Protein AF-A0A2T5JT45-F1 (afdb_monomer)

Organism: NCBI:txid43057

Solvent-accessible surface area (backbone atoms only — not comparable to full-atom values): 7853 Å² total; per-residue (Å²): 83,78,45,52,46,70,41,69,72,88,80,70,85,62,70,85,34,55,38,72,41,66,54,70,68,44,21,57,47,34,50,41,96,61,55,35,36,29,30,57,81,56,54,50,79,46,64,85,84,42,82,84,55,69,57,40,84,89,74,74,35,63,72,68,53,45,71,41,71,71,50,44,54,49,44,50,53,36,50,51,50,55,48,54,54,49,50,55,51,48,51,58,51,50,52,54,51,48,55,54,55,71,69,47,70,98,71,75,67,78,75,71,85,78,82,81,81,82,78,77,80,78,74,82,84,84,131

Mean predicted aligned error: 10.67 Å

Radius of gyration: 29.26 Å; Cα contacts (8 Å, |Δi|>4): 110; chains: 1; bounding box: 43×28×102 Å

Structure (mmCIF, N/CA/C/O backbone):
data_AF-A0A2T5JT45-F1
#
_entry.id   AF-A0A2T5JT45-F1
#
loop_
_atom_site.group_PDB
_atom_site.id
_atom_site.type_symbol
_atom_site.label_atom_id
_atom_site.label_alt_id
_atom_site.label_comp_id
_atom_site.label_asym_id
_atom_site.label_entity_id
_atom_site.label_seq_id
_atom_site.pdbx_PDB_ins_code
_atom_site.Cartn_x
_atom_site.Cartn_y
_atom_site.Cartn_z
_atom_site.occupancy
_atom_site.B_iso_or_equiv
_atom_site.auth_seq_id
_atom_site.auth_comp_id
_atom_site.auth_asym_id
_atom_site.auth_atom_id
_atom_site.pdbx_PDB_model_num
ATOM 1 N N . MET A 1 1 ? 8.980 7.640 5.272 1.00 89.88 1 MET A N 1
ATOM 2 C CA . MET A 1 1 ? 8.333 6.967 4.121 1.00 89.88 1 MET A CA 1
ATOM 3 C C . MET A 1 1 ? 7.651 5.688 4.592 1.00 89.88 1 MET A C 1
ATOM 5 O O . MET A 1 1 ? 8.185 5.032 5.475 1.00 89.88 1 MET A O 1
ATOM 9 N N . THR A 1 2 ? 6.498 5.322 4.028 1.00 92.50 2 THR A N 1
ATOM 10 C CA . THR A 1 2 ? 5.817 4.051 4.335 1.00 92.50 2 THR A CA 1
ATOM 11 C C . THR A 1 2 ? 5.982 3.072 3.179 1.00 92.50 2 THR A C 1
ATOM 13 O O . THR A 1 2 ? 5.729 3.428 2.031 1.00 92.50 2 THR A O 1
ATOM 16 N N . LEU A 1 3 ? 6.401 1.847 3.488 1.00 92.88 3 LEU A N 1
ATOM 17 C CA . LEU A 1 3 ? 6.662 0.781 2.524 1.00 92.88 3 LEU A CA 1
ATOM 18 C C . LEU A 1 3 ? 5.703 -0.380 2.757 1.00 92.88 3 LEU A C 1
ATOM 20 O O . LEU A 1 3 ? 5.496 -0.783 3.899 1.00 92.88 3 LEU A O 1
ATOM 24 N N . ALA A 1 4 ? 5.153 -0.936 1.680 1.00 93.94 4 ALA A N 1
ATOM 25 C CA . ALA A 1 4 ? 4.406 -2.188 1.717 1.00 93.94 4 ALA A CA 1
ATOM 26 C C . ALA A 1 4 ? 5.347 -3.364 1.432 1.00 93.94 4 ALA A C 1
ATOM 28 O O . ALA A 1 4 ? 6.129 -3.320 0.481 1.00 93.94 4 ALA A O 1
ATOM 29 N N . TYR A 1 5 ? 5.252 -4.426 2.230 1.00 91.81 5 TYR A N 1
ATOM 30 C CA . TYR A 1 5 ? 6.050 -5.632 2.024 1.00 91.81 5 TYR A CA 1
ATOM 31 C C . TYR A 1 5 ? 5.640 -6.365 0.736 1.00 91.81 5 TYR A C 1
ATOM 33 O O . TYR A 1 5 ? 4.463 -6.680 0.545 1.00 91.81 5 TYR A O 1
ATOM 41 N N . GLY A 1 6 ? 6.611 -6.652 -0.132 1.00 93.88 6 GLY A N 1
ATOM 42 C CA . GLY A 1 6 ? 6.435 -7.455 -1.343 1.00 93.88 6 GLY A CA 1
ATOM 43 C C . GLY A 1 6 ? 6.751 -8.931 -1.102 1.00 93.88 6 GLY A C 1
ATOM 44 O O . GLY A 1 6 ? 7.736 -9.263 -0.448 1.00 93.88 6 GLY A O 1
ATOM 45 N N . THR A 1 7 ? 5.937 -9.830 -1.649 1.00 93.69 7 THR A N 1
ATOM 46 C CA . THR A 1 7 ? 6.187 -11.275 -1.617 1.00 93.69 7 THR A CA 1
ATOM 47 C C . THR A 1 7 ? 5.862 -11.929 -2.947 1.00 93.69 7 THR A C 1
ATOM 49 O O . THR A 1 7 ? 4.899 -11.567 -3.621 1.00 93.69 7 THR A O 1
ATOM 52 N N . THR A 1 8 ? 6.664 -12.919 -3.310 1.00 94.75 8 THR A N 1
ATOM 53 C CA . THR A 1 8 ? 6.496 -13.726 -4.525 1.00 94.75 8 THR A CA 1
ATOM 54 C C . THR A 1 8 ? 5.868 -15.078 -4.205 1.00 94.75 8 THR A C 1
ATOM 56 O O . THR A 1 8 ? 5.607 -15.872 -5.101 1.00 94.75 8 THR A O 1
ATOM 59 N N . VAL A 1 9 ? 5.625 -15.351 -2.918 1.00 91.19 9 VAL A N 1
ATOM 60 C CA . VAL A 1 9 ? 4.980 -16.578 -2.463 1.00 91.19 9 VAL A CA 1
ATOM 61 C C . VAL A 1 9 ? 3.484 -16.497 -2.78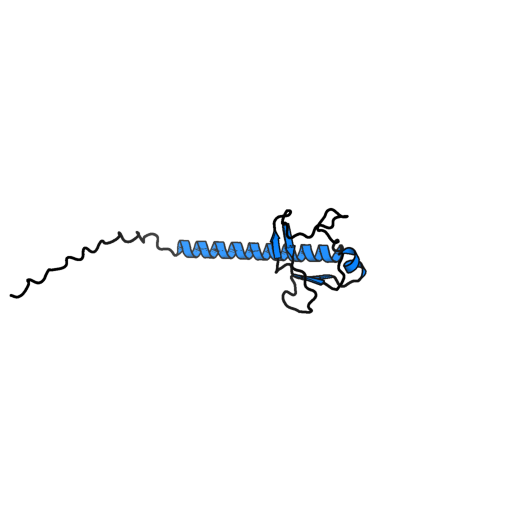3 1.00 91.19 9 VAL A C 1
ATOM 63 O O . VAL A 1 9 ? 2.822 -15.525 -2.376 1.00 91.19 9 VAL A O 1
ATOM 66 N N . PRO A 1 10 ? 2.924 -17.499 -3.486 1.00 82.06 10 PRO A N 1
ATOM 67 C CA . PRO A 1 10 ? 1.495 -17.554 -3.745 1.00 82.06 10 PRO A CA 1
ATOM 68 C C . PRO A 1 10 ? 0.728 -17.687 -2.426 1.00 82.06 10 PRO A C 1
ATOM 70 O O . PRO A 1 10 ? 1.156 -18.351 -1.485 1.00 82.06 10 PRO A O 1
ATOM 73 N N . GLY A 1 11 ? -0.424 -17.030 -2.327 1.00 84.38 11 GLY A N 1
ATOM 74 C CA . GLY A 1 11 ? -1.244 -17.105 -1.124 1.00 84.38 11 GLY A CA 1
ATOM 75 C C . GLY A 1 11 ? -2.470 -16.205 -1.166 1.00 84.38 11 GLY A C 1
ATOM 76 O O . GLY A 1 11 ? -2.595 -15.323 -2.014 1.00 84.38 11 GLY A O 1
ATOM 77 N N . GLY A 1 12 ? -3.395 -16.444 -0.234 1.00 81.69 12 GLY A N 1
ATOM 78 C CA . GLY A 1 12 ? -4.643 -15.682 -0.099 1.00 81.69 12 GLY A CA 1
ATOM 79 C C . GLY A 1 12 ? -4.755 -14.837 1.171 1.00 81.69 12 GLY A C 1
ATOM 80 O O . GLY A 1 12 ? -5.747 -14.137 1.353 1.00 81.69 12 GLY A O 1
ATOM 81 N N . ARG A 1 13 ? -3.762 -14.884 2.065 1.00 85.06 13 ARG A N 1
ATOM 82 C CA . ARG A 1 13 ? -3.768 -14.052 3.277 1.00 85.06 13 ARG A CA 1
ATOM 83 C C . ARG A 1 13 ? -3.607 -12.580 2.890 1.00 85.06 13 ARG A C 1
ATOM 85 O O . ARG A 1 13 ? -2.698 -12.261 2.119 1.00 85.06 13 ARG A O 1
ATOM 92 N N . ASN A 1 14 ? -4.407 -11.703 3.500 1.00 88.06 14 ASN A N 1
ATOM 93 C CA . ASN A 1 14 ? -4.490 -10.258 3.222 1.00 88.06 14 ASN A CA 1
ATOM 94 C C . ASN A 1 14 ? -5.130 -9.898 1.861 1.00 88.06 14 ASN A C 1
ATOM 96 O O . ASN A 1 14 ? -4.928 -8.792 1.352 1.00 88.06 14 ASN A O 1
ATOM 100 N N . ARG A 1 15 ? -5.927 -10.811 1.278 1.00 88.94 15 ARG A N 1
ATOM 101 C CA . ARG A 1 15 ? -6.796 -10.497 0.131 1.00 88.94 15 ARG A CA 1
ATOM 102 C C . ARG A 1 15 ? -7.626 -9.245 0.431 1.00 88.94 15 ARG A C 1
ATOM 104 O O . ARG A 1 15 ? -8.124 -9.075 1.537 1.00 88.94 15 ARG A O 1
ATOM 111 N N . GLY A 1 16 ? -7.749 -8.370 -0.563 1.00 91.75 16 GLY A N 1
ATOM 112 C CA . GLY A 1 16 ? -8.422 -7.074 -0.424 1.00 91.75 16 GLY A CA 1
ATOM 113 C C . GLY A 1 16 ? -7.520 -5.930 0.053 1.00 91.75 16 GLY A C 1
ATOM 114 O O . GLY A 1 16 ? -7.854 -4.780 -0.200 1.00 91.75 16 GLY A O 1
ATOM 115 N N . TYR A 1 17 ? -6.349 -6.224 0.632 1.00 95.12 17 TYR A N 1
ATOM 116 C CA . TYR A 1 17 ? -5.346 -5.222 1.033 1.00 95.12 17 TYR A CA 1
ATOM 117 C C . TYR A 1 17 ? -4.014 -5.396 0.298 1.00 95.12 17 TYR A C 1
ATOM 119 O O . TYR A 1 17 ? -2.944 -5.021 0.788 1.00 95.12 17 TYR A O 1
ATOM 127 N N . GLU A 1 18 ? -4.075 -6.012 -0.877 1.00 94.81 18 GLU A N 1
ATOM 128 C CA . GLU A 1 18 ? -2.916 -6.368 -1.676 1.00 94.81 18 GLU A CA 1
ATOM 129 C C . GLU A 1 18 ? -3.015 -5.834 -3.102 1.00 94.81 18 GLU A C 1
ATOM 131 O O . GLU A 1 18 ? -4.098 -5.751 -3.695 1.00 94.81 18 GLU A O 1
ATOM 136 N N . VAL A 1 19 ? -1.846 -5.529 -3.655 1.00 95.12 19 VAL A N 1
ATOM 137 C CA . VAL A 1 19 ? -1.646 -5.138 -5.048 1.00 95.12 19 VAL A CA 1
ATOM 138 C C . VAL A 1 19 ? -0.751 -6.189 -5.686 1.00 95.12 19 VAL A C 1
ATOM 140 O O . VAL A 1 19 ? 0.344 -6.458 -5.193 1.00 95.12 19 VAL A O 1
ATOM 143 N N . ARG A 1 20 ? -1.235 -6.827 -6.750 1.00 95.19 20 ARG A N 1
ATOM 144 C CA . ARG A 1 20 ? -0.477 -7.835 -7.496 1.00 95.19 20 ARG A CA 1
ATOM 145 C C . ARG A 1 20 ? 0.057 -7.209 -8.771 1.00 95.19 20 ARG A C 1
ATOM 147 O O . ARG A 1 20 ? -0.714 -6.603 -9.504 1.00 95.19 20 ARG A O 1
ATOM 154 N N . VAL A 1 21 ? 1.346 -7.404 -9.015 1.00 96.31 21 VAL A N 1
ATOM 155 C CA . VAL A 1 21 ? 2.014 -7.079 -10.273 1.00 96.31 21 VAL A CA 1
ATOM 156 C C . VAL A 1 21 ? 2.417 -8.405 -10.901 1.00 96.31 21 VAL A C 1
ATOM 158 O O . VAL A 1 21 ? 3.243 -9.127 -10.341 1.00 96.31 21 VAL A O 1
ATOM 161 N N . SER A 1 22 ? 1.778 -8.766 -12.007 1.00 95.12 22 SER A N 1
ATOM 162 C CA . SER A 1 22 ? 2.023 -10.030 -12.715 1.00 95.12 22 SER A CA 1
ATOM 163 C C . SER A 1 22 ? 2.071 -9.877 -14.228 1.00 95.12 22 SER A C 1
ATOM 165 O O . SER A 1 22 ? 2.644 -10.735 -14.887 1.00 95.12 22 SER A O 1
ATOM 167 N N . ASP A 1 23 ? 1.479 -8.810 -14.766 1.00 95.56 23 ASP A N 1
ATOM 168 C CA . ASP A 1 23 ? 1.597 -8.475 -16.179 1.00 95.56 23 ASP A CA 1
ATOM 169 C C . ASP A 1 23 ? 3.075 -8.211 -16.542 1.00 95.56 23 ASP A C 1
ATOM 171 O O . ASP A 1 23 ? 3.745 -7.481 -15.803 1.00 95.56 23 ASP A O 1
ATOM 175 N N . PRO A 1 24 ? 3.611 -8.790 -17.634 1.00 95.94 24 PRO A N 1
ATOM 176 C CA . PRO A 1 24 ? 5.019 -8.639 -17.999 1.00 95.94 24 PRO A CA 1
ATOM 177 C C . PRO A 1 24 ? 5.474 -7.188 -18.193 1.00 95.94 24 PRO A C 1
ATOM 179 O O . PRO A 1 24 ? 6.580 -6.840 -17.772 1.00 95.94 24 PRO A O 1
ATOM 182 N N . LEU A 1 25 ? 4.635 -6.323 -18.776 1.00 95.25 25 LEU A N 1
ATOM 183 C CA . LEU A 1 25 ? 4.979 -4.912 -18.977 1.00 95.25 25 LEU A CA 1
ATOM 184 C C . LEU A 1 25 ? 4.975 -4.163 -17.642 1.00 95.25 25 LEU A C 1
ATOM 186 O O . LEU A 1 25 ? 5.902 -3.402 -17.355 1.00 95.25 25 LEU A O 1
ATOM 190 N N . ALA A 1 26 ? 3.979 -4.422 -16.791 1.00 95.81 26 ALA A N 1
ATOM 191 C CA . ALA A 1 26 ? 3.921 -3.847 -15.448 1.00 95.81 26 ALA A CA 1
ATOM 192 C C . ALA A 1 26 ? 5.084 -4.322 -14.558 1.00 95.81 26 ALA A C 1
ATOM 194 O O . ALA A 1 26 ? 5.617 -3.538 -13.772 1.00 95.81 26 ALA A O 1
ATOM 195 N N . LEU A 1 27 ? 5.509 -5.583 -14.693 1.00 96.12 27 LEU A N 1
ATOM 196 C CA . LEU A 1 27 ? 6.675 -6.129 -13.997 1.00 96.12 27 LEU A CA 1
ATOM 197 C C . LEU A 1 27 ? 7.960 -5.413 -14.406 1.00 96.12 27 LEU A C 1
ATOM 199 O O . LEU A 1 27 ? 8.693 -4.942 -13.533 1.00 96.12 27 LEU A O 1
ATOM 203 N N . ALA A 1 28 ? 8.194 -5.279 -15.713 1.00 95.56 28 ALA A N 1
ATOM 204 C CA . ALA A 1 28 ? 9.354 -4.571 -16.241 1.00 95.56 28 ALA A CA 1
ATOM 205 C C . ALA A 1 28 ? 9.368 -3.102 -15.787 1.00 95.56 28 ALA A C 1
ATOM 207 O O . ALA A 1 28 ? 10.380 -2.625 -15.274 1.00 95.56 28 ALA A O 1
ATOM 208 N N . ALA A 1 29 ? 8.230 -2.406 -15.878 1.00 95.25 29 ALA A N 1
ATOM 209 C CA . ALA A 1 29 ? 8.097 -1.024 -15.414 1.00 95.25 29 ALA A CA 1
ATOM 210 C C . ALA A 1 29 ? 8.363 -0.879 -13.904 1.00 95.25 29 ALA A C 1
ATOM 212 O O . ALA A 1 29 ? 9.002 0.084 -13.465 1.00 95.25 29 ALA A O 1
ATOM 213 N N . ALA A 1 30 ? 7.916 -1.853 -13.106 1.00 95.44 30 ALA A N 1
ATOM 214 C CA . ALA A 1 30 ? 8.128 -1.893 -11.663 1.00 95.44 30 ALA A CA 1
ATOM 215 C C . ALA A 1 30 ? 9.549 -2.320 -11.256 1.00 95.44 30 ALA A C 1
ATOM 217 O O . ALA A 1 30 ? 9.867 -2.265 -10.066 1.00 95.44 30 ALA A O 1
ATOM 218 N N . GLY A 1 31 ? 10.404 -2.711 -12.207 1.00 94.62 31 GLY A N 1
ATOM 219 C CA . GLY A 1 31 ? 11.753 -3.208 -11.930 1.00 94.62 31 GLY A CA 1
ATOM 220 C C . GLY A 1 31 ? 11.756 -4.575 -11.244 1.00 94.62 31 GLY A C 1
ATOM 221 O O . GLY A 1 31 ? 12.654 -4.874 -10.459 1.00 94.62 31 GLY A O 1
ATOM 222 N N . LEU A 1 32 ? 10.721 -5.385 -11.480 1.00 95.19 32 LEU A N 1
ATOM 223 C CA . LEU A 1 32 ? 10.525 -6.684 -10.848 1.00 95.19 32 LEU A CA 1
ATOM 224 C C . LEU A 1 32 ? 10.883 -7.810 -11.815 1.00 95.19 32 LEU A C 1
ATOM 226 O O . LEU A 1 32 ? 10.407 -7.855 -12.943 1.00 95.19 32 LEU A O 1
ATOM 230 N N . HIS A 1 33 ? 11.655 -8.782 -11.336 1.00 94.50 33 HIS A N 1
ATOM 231 C CA . HIS A 1 33 ? 12.043 -9.966 -12.111 1.00 94.50 33 HIS A CA 1
ATOM 232 C C . HIS A 1 33 ? 11.020 -11.105 -12.062 1.00 94.50 33 HIS A C 1
ATOM 234 O O . HIS A 1 33 ? 11.173 -12.102 -12.758 1.00 94.50 33 HIS A O 1
ATOM 240 N N . ARG A 1 34 ? 10.004 -11.005 -11.198 1.00 95.75 34 ARG A N 1
ATOM 241 C CA . ARG A 1 34 ? 8.977 -12.039 -11.016 1.00 95.75 34 ARG A CA 1
ATOM 242 C C . ARG A 1 34 ? 7.668 -11.457 -10.483 1.00 95.75 34 ARG A C 1
ATOM 244 O O . ARG A 1 34 ? 7.713 -10.451 -9.762 1.00 95.75 34 ARG A O 1
ATOM 251 N N . PRO A 1 35 ? 6.525 -12.116 -10.756 1.00 96.00 35 PRO A N 1
ATOM 252 C CA . PRO A 1 35 ? 5.234 -11.760 -10.181 1.00 96.00 35 PRO A CA 1
ATOM 253 C C . PRO A 1 35 ? 5.322 -11.520 -8.675 1.00 96.00 35 PRO A C 1
ATOM 255 O O . PRO A 1 35 ? 5.742 -12.394 -7.913 1.00 96.00 35 PRO A O 1
ATOM 258 N N . THR A 1 36 ? 4.948 -10.316 -8.248 1.00 95.75 36 THR A N 1
ATOM 259 C CA . THR A 1 36 ? 5.095 -9.873 -6.859 1.00 95.75 36 THR A CA 1
ATOM 260 C C . THR A 1 36 ? 3.789 -9.290 -6.352 1.00 95.75 36 THR A C 1
ATOM 262 O O . THR A 1 36 ? 3.096 -8.528 -7.027 1.00 95.75 36 THR A O 1
ATOM 265 N N . ARG A 1 37 ? 3.458 -9.648 -5.117 1.00 95.06 37 ARG A N 1
ATOM 266 C CA . ARG A 1 37 ? 2.296 -9.165 -4.386 1.00 95.06 37 ARG A CA 1
ATOM 267 C C . ARG A 1 37 ? 2.752 -8.258 -3.256 1.00 95.06 37 ARG A C 1
ATOM 269 O O . ARG A 1 37 ? 3.416 -8.714 -2.329 1.00 95.06 37 ARG A O 1
ATOM 276 N N . PHE A 1 38 ? 2.363 -6.994 -3.314 1.00 95.38 38 PHE A N 1
ATOM 277 C CA . PHE A 1 38 ? 2.599 -6.025 -2.253 1.00 95.38 38 PHE A CA 1
ATOM 278 C C . PHE A 1 38 ? 1.427 -6.031 -1.278 1.00 95.38 38 PHE A C 1
ATOM 280 O O . PHE A 1 38 ? 0.280 -5.815 -1.669 1.00 95.38 38 PHE A O 1
ATOM 287 N N . VAL A 1 39 ? 1.709 -6.290 -0.004 1.00 94.81 39 VAL A N 1
ATOM 288 C CA . VAL A 1 39 ? 0.709 -6.390 1.062 1.00 94.81 39 VAL A CA 1
ATOM 289 C C . VAL A 1 39 ? 0.699 -5.087 1.853 1.00 94.81 39 VAL A C 1
ATOM 291 O O . VAL A 1 39 ? 1.467 -4.919 2.797 1.00 94.81 39 VAL A O 1
ATOM 294 N N . ALA A 1 40 ? -0.184 -4.154 1.495 1.00 93.88 40 ALA A N 1
ATOM 295 C CA . ALA A 1 40 ? -0.231 -2.824 2.111 1.00 93.88 40 ALA A CA 1
ATOM 296 C C . ALA A 1 40 ? -0.669 -2.853 3.586 1.00 93.88 40 ALA A C 1
ATOM 298 O O . ALA A 1 40 ? -0.294 -1.980 4.368 1.00 93.88 40 ALA A O 1
ATOM 299 N N . GLN A 1 41 ? -1.411 -3.886 3.999 1.00 93.56 41 GLN A N 1
ATOM 300 C CA . GLN A 1 41 ? -1.721 -4.114 5.413 1.00 93.56 41 GLN A CA 1
ATOM 301 C C . GLN A 1 41 ? -0.457 -4.419 6.238 1.00 93.56 41 GLN A C 1
ATOM 303 O O . GLN A 1 41 ? -0.388 -4.066 7.414 1.00 93.56 41 GLN A O 1
ATOM 308 N N . ARG A 1 42 ? 0.570 -5.016 5.615 1.00 92.88 42 ARG A N 1
ATOM 309 C CA . ARG A 1 42 ? 1.887 -5.294 6.206 1.00 92.88 42 ARG A CA 1
ATOM 310 C C . ARG A 1 42 ? 2.876 -4.215 5.779 1.00 92.88 42 ARG A C 1
ATOM 312 O O . ARG A 1 42 ? 3.759 -4.447 4.951 1.00 92.88 42 ARG A O 1
ATOM 319 N N . ARG A 1 43 ? 2.676 -3.018 6.326 1.00 93.31 43 ARG A N 1
ATOM 320 C CA . ARG A 1 43 ? 3.502 -1.845 6.036 1.00 93.31 43 ARG A CA 1
ATOM 321 C C . ARG A 1 43 ? 4.436 -1.494 7.182 1.00 93.31 43 ARG A C 1
ATOM 323 O O . ARG A 1 43 ? 4.089 -1.689 8.344 1.00 93.31 43 ARG A O 1
ATOM 330 N N . ILE A 1 44 ? 5.574 -0.910 6.834 1.00 93.62 44 ILE A N 1
ATOM 331 C CA . ILE A 1 44 ? 6.536 -0.346 7.781 1.00 93.62 44 ILE A CA 1
ATOM 332 C C . ILE A 1 44 ? 6.793 1.118 7.442 1.00 93.62 44 ILE A C 1
ATOM 334 O O . ILE A 1 44 ? 6.766 1.505 6.273 1.00 93.62 44 ILE A O 1
ATOM 338 N N . THR A 1 45 ? 7.043 1.934 8.461 1.00 94.31 45 THR A N 1
ATOM 339 C CA . THR A 1 45 ? 7.498 3.313 8.280 1.00 94.31 45 THR A CA 1
ATOM 340 C C . THR A 1 45 ? 8.990 3.360 8.548 1.00 94.31 45 THR A C 1
ATOM 342 O O . THR A 1 45 ? 9.445 2.927 9.601 1.00 94.31 45 THR A O 1
ATOM 345 N N . VAL A 1 46 ? 9.744 3.877 7.586 1.00 93.31 46 VAL A N 1
ATOM 346 C CA . VAL A 1 46 ? 11.201 4.013 7.656 1.00 93.31 46 VAL A CA 1
ATOM 347 C C . VAL A 1 46 ? 11.606 5.444 7.319 1.00 93.31 46 VAL A C 1
ATOM 349 O O . VAL A 1 46 ? 10.899 6.140 6.578 1.00 93.31 46 VAL A O 1
ATOM 352 N N . SER A 1 47 ? 12.738 5.895 7.860 1.00 94.00 47 SER A N 1
ATOM 353 C CA . SER A 1 47 ? 13.362 7.146 7.416 1.00 94.00 47 SER A CA 1
ATOM 354 C C . SER A 1 47 ? 13.715 7.050 5.923 1.00 94.00 47 SER A C 1
ATOM 356 O O . SER A 1 47 ? 14.154 5.980 5.502 1.00 94.00 47 SER A O 1
ATOM 358 N N . PRO A 1 48 ? 13.528 8.108 5.110 1.00 88.75 48 PRO A N 1
ATOM 359 C CA . PRO A 1 48 ? 14.022 8.143 3.731 1.00 88.75 48 PRO A CA 1
ATOM 360 C C . PRO A 1 48 ? 15.536 7.912 3.630 1.00 88.75 48 PRO A C 1
ATOM 362 O O . PRO A 1 48 ? 15.981 7.259 2.694 1.00 88.75 48 PRO A O 1
ATO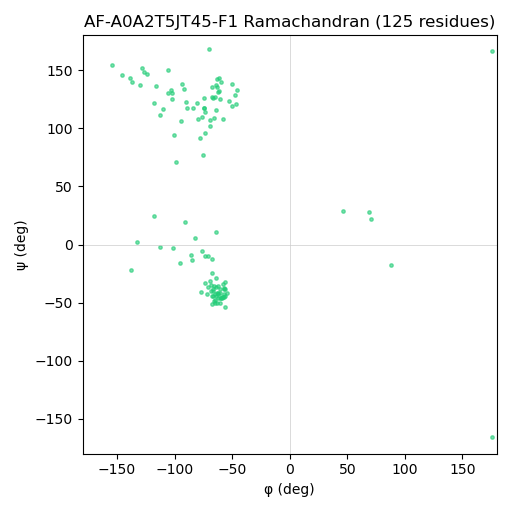M 365 N N . ASP A 1 49 ? 16.291 8.358 4.636 1.00 89.69 49 ASP A N 1
ATOM 366 C CA . ASP A 1 49 ? 17.756 8.248 4.702 1.00 89.69 49 ASP A CA 1
ATOM 367 C C . ASP A 1 49 ? 18.220 6.961 5.405 1.00 89.69 49 ASP A C 1
ATOM 369 O O . ASP A 1 49 ? 19.336 6.870 5.914 1.00 89.69 49 ASP A O 1
ATOM 373 N N . ASN A 1 50 ? 17.345 5.954 5.507 1.00 91.94 50 ASN A N 1
ATOM 374 C CA . ASN A 1 50 ? 17.693 4.698 6.160 1.00 91.94 50 ASN A CA 1
ATOM 375 C C . ASN A 1 50 ? 18.804 3.967 5.368 1.00 91.94 50 ASN A C 1
ATOM 377 O O . ASN A 1 50 ? 18.613 3.698 4.179 1.00 91.94 50 ASN A O 1
ATOM 381 N N . PRO A 1 51 ? 19.923 3.569 6.008 1.00 90.25 51 PRO A N 1
ATOM 382 C CA . PRO A 1 51 ? 21.056 2.941 5.319 1.00 90.25 51 PRO A CA 1
ATOM 383 C C . PRO A 1 51 ? 20.741 1.541 4.768 1.00 90.25 51 PRO A C 1
ATOM 385 O O . PRO A 1 51 ? 21.501 1.012 3.964 1.00 90.25 51 PRO A O 1
ATOM 388 N N . GLY A 1 52 ? 19.619 0.934 5.167 1.00 90.50 52 GLY A N 1
ATOM 389 C CA . GLY A 1 52 ? 19.130 -0.326 4.609 1.00 90.50 52 GLY A CA 1
ATOM 390 C C . GLY A 1 52 ? 18.599 -0.208 3.177 1.00 90.50 52 GLY A C 1
ATOM 391 O O . GLY A 1 52 ? 18.331 -1.226 2.538 1.00 90.50 52 GLY A O 1
ATOM 392 N N . PHE A 1 53 ? 18.442 1.007 2.646 1.00 91.31 53 PHE A N 1
ATOM 393 C CA . PHE A 1 53 ? 18.140 1.204 1.235 1.00 91.31 53 PHE A CA 1
ATOM 394 C C . PHE A 1 53 ? 19.376 0.934 0.372 1.00 91.31 53 PHE A C 1
ATOM 396 O O . PHE A 1 53 ? 20.348 1.683 0.394 1.00 91.31 53 PHE A O 1
ATOM 403 N N . ALA A 1 54 ? 19.312 -0.112 -0.452 1.00 88.75 54 ALA A N 1
ATOM 404 C CA . ALA A 1 54 ? 20.340 -0.386 -1.448 1.00 88.75 54 ALA A CA 1
ATOM 405 C C . ALA A 1 54 ? 20.299 0.681 -2.554 1.00 88.75 54 ALA A C 1
ATOM 407 O O . ALA A 1 54 ? 19.440 0.651 -3.436 1.00 88.75 54 ALA A O 1
ATOM 408 N N . VAL A 1 55 ? 21.222 1.640 -2.501 1.00 86.56 55 VAL A N 1
ATOM 409 C CA . VAL A 1 55 ? 21.333 2.706 -3.501 1.00 86.56 55 VAL A CA 1
ATOM 410 C C . VAL A 1 55 ? 22.147 2.203 -4.690 1.00 86.56 55 VAL A C 1
ATOM 412 O O . VAL A 1 55 ? 23.329 1.884 -4.565 1.00 86.56 55 VAL A O 1
ATOM 415 N N . CYS A 1 56 ? 21.532 2.154 -5.873 1.00 81.88 56 CYS A N 1
ATOM 416 C CA . CYS A 1 56 ? 22.266 1.854 -7.099 1.00 81.88 56 CYS A CA 1
ATOM 417 C C . CYS A 1 56 ? 23.246 2.999 -7.403 1.00 81.88 56 CYS A C 1
ATOM 419 O O . CYS A 1 56 ? 22.828 4.153 -7.508 1.00 81.88 56 CYS A O 1
ATOM 421 N N . ARG A 1 57 ? 24.540 2.690 -7.593 1.00 82.25 57 ARG A N 1
ATOM 422 C CA . ARG A 1 57 ? 25.591 3.694 -7.860 1.00 82.25 57 ARG A CA 1
ATOM 423 C C . ARG A 1 57 ? 25.275 4.566 -9.082 1.00 82.25 57 ARG A C 1
ATOM 425 O O . ARG A 1 57 ? 25.505 5.770 -9.039 1.00 82.25 57 ARG A O 1
ATOM 432 N N . ASN A 1 58 ? 24.708 3.970 -10.131 1.00 84.31 58 ASN A N 1
ATOM 433 C CA . ASN A 1 58 ? 24.402 4.663 -11.386 1.00 84.31 58 ASN A CA 1
ATOM 434 C C . ASN A 1 58 ? 23.145 5.537 -11.273 1.00 84.31 58 ASN A C 1
ATOM 436 O O . ASN A 1 58 ? 23.130 6.658 -11.767 1.00 84.31 58 ASN A O 1
ATOM 440 N N . LEU A 1 59 ? 22.101 5.046 -10.596 1.00 80.69 59 LEU A N 1
ATOM 441 C CA . LEU A 1 59 ? 20.833 5.772 -10.440 1.00 80.69 59 LEU A CA 1
ATOM 442 C C . LEU A 1 59 ? 20.846 6.761 -9.266 1.00 80.69 59 LEU A C 1
ATOM 444 O O . LEU A 1 59 ? 19.919 7.558 -9.136 1.00 80.69 59 LEU A O 1
ATOM 448 N N . LYS A 1 60 ? 21.847 6.669 -8.376 1.00 87.69 60 LYS A N 1
ATOM 449 C CA . LYS A 1 60 ? 21.939 7.397 -7.095 1.00 87.69 60 LYS A CA 1
ATOM 450 C C . LYS A 1 60 ? 20.635 7.358 -6.286 1.00 87.69 60 LYS A C 1
ATOM 452 O O . LYS A 1 60 ? 20.320 8.273 -5.532 1.00 87.69 60 LYS A O 1
ATOM 457 N N . SER A 1 61 ? 19.858 6.291 -6.459 1.00 88.25 61 SER A N 1
ATOM 458 C CA . SER A 1 61 ? 18.536 6.127 -5.871 1.00 88.25 61 SER A CA 1
ATOM 459 C C . SER A 1 61 ? 18.296 4.659 -5.516 1.00 88.25 61 SER A C 1
ATOM 461 O O . SER A 1 61 ? 18.748 3.778 -6.253 1.00 88.25 61 SER A O 1
ATOM 463 N N . PRO A 1 62 ? 17.561 4.372 -4.427 1.00 90.00 62 PRO A N 1
ATOM 464 C CA . PRO A 1 62 ? 17.117 3.017 -4.107 1.00 90.00 62 PRO A CA 1
ATOM 465 C C . PRO A 1 62 ? 15.852 2.596 -4.871 1.00 90.00 62 PRO A C 1
ATOM 467 O O . PRO A 1 62 ? 15.272 1.543 -4.612 1.00 90.00 62 PRO A O 1
ATOM 470 N N . ARG A 1 63 ? 15.371 3.432 -5.796 1.00 91.50 63 ARG A N 1
ATOM 471 C CA . ARG A 1 63 ? 14.188 3.154 -6.613 1.00 91.50 63 ARG A CA 1
ATOM 472 C C . ARG A 1 63 ? 14.572 2.241 -7.776 1.00 91.50 63 ARG A C 1
ATOM 474 O O . ARG A 1 63 ? 15.388 2.623 -8.605 1.00 91.50 63 ARG A O 1
ATOM 481 N N . ILE A 1 64 ? 13.932 1.077 -7.859 1.00 91.75 64 ILE A N 1
ATOM 482 C CA . ILE A 1 64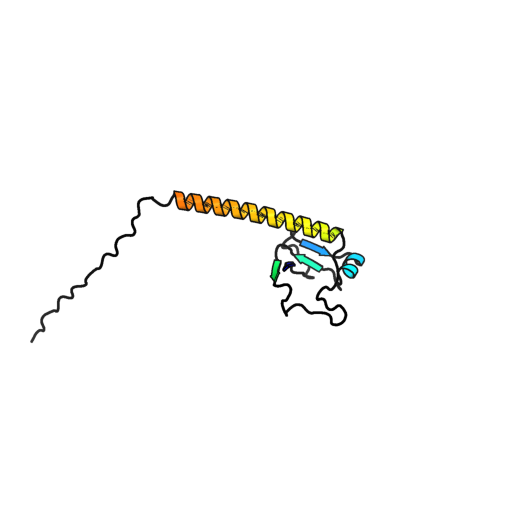 ? 14.165 0.088 -8.928 1.00 91.75 64 ILE A CA 1
ATOM 483 C C . ILE A 1 64 ? 13.179 0.204 -10.098 1.00 91.75 64 ILE A C 1
ATOM 485 O O . ILE A 1 64 ? 13.436 -0.325 -11.171 1.00 91.75 64 ILE A O 1
ATOM 489 N N . GLY A 1 65 ? 12.063 0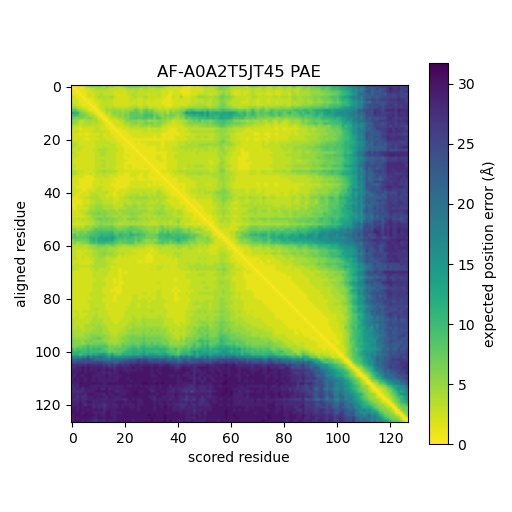.911 -9.912 1.00 93.19 65 GLY A N 1
ATOM 490 C CA . GLY A 1 65 ? 11.031 1.068 -10.933 1.00 93.19 65 GLY A CA 1
ATOM 491 C C . GLY A 1 65 ? 9.814 1.840 -10.430 1.00 93.19 65 GLY A C 1
ATOM 492 O O . GLY A 1 65 ? 9.859 2.505 -9.385 1.00 93.19 65 GLY A O 1
ATOM 493 N N . ARG A 1 66 ? 8.719 1.778 -11.192 1.00 95.00 66 ARG A N 1
ATOM 494 C CA . ARG A 1 66 ? 7.423 2.387 -10.864 1.00 95.00 66 ARG A CA 1
ATOM 495 C C . ARG A 1 66 ? 6.283 1.426 -11.183 1.00 95.00 66 ARG A C 1
ATOM 497 O O . ARG A 1 66 ? 6.292 0.773 -12.216 1.00 95.00 66 ARG A O 1
ATOM 504 N N . LEU A 1 67 ? 5.285 1.380 -10.304 1.00 95.44 67 LEU A N 1
ATOM 505 C CA . LEU A 1 67 ? 4.032 0.689 -10.602 1.00 95.44 67 LEU A CA 1
ATOM 506 C C . LEU A 1 67 ? 3.360 1.342 -11.814 1.00 95.44 67 LEU A C 1
ATOM 508 O O . LEU A 1 67 ? 3.412 2.571 -11.945 1.00 95.44 67 LEU A O 1
ATOM 512 N N . ALA A 1 68 ? 2.717 0.540 -12.666 1.00 95.69 68 ALA A N 1
ATOM 513 C CA . ALA A 1 68 ? 1.874 1.096 -13.712 1.00 95.69 68 ALA A CA 1
ATOM 514 C C . ALA A 1 68 ? 0.611 1.716 -13.088 1.00 95.69 68 ALA A C 1
ATOM 516 O O . ALA A 1 68 ? 0.337 1.584 -11.888 1.00 95.69 68 ALA A O 1
ATOM 517 N N . LYS A 1 69 ? -0.131 2.472 -13.902 1.00 95.38 69 LYS A N 1
ATOM 518 C CA . LYS A 1 69 ? -1.250 3.291 -13.423 1.00 95.38 69 LYS A CA 1
ATOM 519 C C . LYS A 1 69 ? -2.309 2.452 -12.700 1.00 95.38 69 LYS A C 1
ATOM 521 O O . LYS A 1 69 ? -2.697 2.802 -11.594 1.00 95.38 69 LYS A O 1
ATOM 526 N N . SER A 1 70 ? -2.690 1.307 -13.263 1.00 95.25 70 SER A N 1
ATOM 527 C CA . SER A 1 70 ? -3.662 0.380 -12.671 1.00 95.25 70 SER A CA 1
ATOM 528 C C . SER A 1 70 ? -3.261 -0.105 -11.276 1.00 95.25 70 SER A C 1
ATOM 530 O O . SER A 1 70 ? -4.080 -0.114 -10.354 1.00 95.25 70 SER A O 1
ATOM 532 N N . GLU A 1 71 ? -2.001 -0.498 -11.082 1.00 95.56 71 GLU A N 1
ATOM 533 C CA . GLU A 1 71 ? -1.526 -0.986 -9.783 1.00 95.56 71 GLU A CA 1
ATOM 534 C C . GLU A 1 71 ? -1.362 0.159 -8.783 1.00 95.56 71 GLU A C 1
ATOM 536 O O . GLU A 1 71 ? -1.607 -0.034 -7.589 1.00 95.56 71 GLU A O 1
ATOM 541 N N . MET A 1 72 ? -0.988 1.350 -9.258 1.00 95.12 72 MET A N 1
ATOM 542 C CA . MET A 1 72 ? -0.936 2.556 -8.436 1.00 95.12 72 MET A CA 1
ATOM 543 C C . MET A 1 72 ? -2.330 2.958 -7.941 1.00 95.12 72 MET A C 1
ATOM 545 O O . MET A 1 72 ? -2.500 3.178 -6.742 1.00 95.12 72 MET A O 1
ATOM 549 N N . ASP A 1 73 ? -3.331 2.987 -8.818 1.00 96.25 73 ASP A N 1
ATOM 550 C CA . ASP A 1 73 ? -4.718 3.311 -8.461 1.00 96.25 73 ASP A CA 1
ATOM 551 C C . ASP A 1 73 ? -5.252 2.303 -7.433 1.00 96.25 73 ASP A C 1
ATOM 553 O O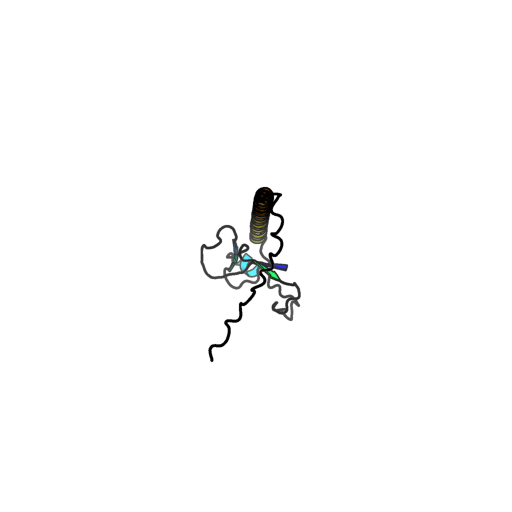 . ASP A 1 73 ? -5.832 2.669 -6.405 1.00 96.25 73 ASP A O 1
ATOM 557 N N . ARG A 1 74 ? -4.950 1.012 -7.628 1.00 95.50 74 ARG A N 1
ATOM 558 C CA . ARG A 1 74 ? -5.283 -0.035 -6.655 1.00 95.50 74 ARG A CA 1
ATOM 559 C C . ARG A 1 74 ? -4.579 0.171 -5.313 1.00 95.50 74 ARG A C 1
ATOM 561 O O . ARG A 1 74 ? -5.200 -0.022 -4.267 1.00 95.50 74 ARG A O 1
ATOM 568 N N . LEU A 1 75 ? -3.304 0.560 -5.313 1.00 94.38 75 LEU A N 1
ATOM 569 C CA . LEU A 1 75 ? -2.566 0.868 -4.086 1.00 94.38 75 LEU A CA 1
ATOM 570 C C . LEU A 1 75 ? -3.193 2.048 -3.339 1.00 94.38 75 LEU A C 1
ATOM 572 O O . LEU A 1 75 ? -3.328 1.990 -2.115 1.00 94.38 75 LEU A O 1
ATOM 576 N N . GLN A 1 76 ? -3.588 3.098 -4.059 1.00 94.88 76 GLN A N 1
ATOM 577 C CA . GLN A 1 76 ? -4.249 4.266 -3.481 1.00 94.88 76 GLN A CA 1
ATOM 578 C C . GLN A 1 76 ? -5.603 3.898 -2.869 1.00 94.88 76 GLN A C 1
ATOM 580 O O . GLN A 1 76 ? -5.864 4.276 -1.727 1.00 94.88 76 GLN A O 1
ATOM 585 N N . ALA A 1 77 ? -6.413 3.086 -3.554 1.00 96.62 77 ALA A N 1
ATOM 586 C CA . ALA A 1 77 ? -7.684 2.593 -3.023 1.00 96.62 77 ALA A CA 1
ATOM 587 C C . ALA A 1 77 ? -7.494 1.768 -1.737 1.00 96.62 77 ALA A C 1
ATOM 589 O O . ALA A 1 77 ? -8.173 1.992 -0.732 1.00 96.62 77 ALA A O 1
ATOM 590 N N . VAL A 1 78 ? -6.519 0.851 -1.727 1.00 96.00 78 VAL A N 1
ATOM 591 C CA . VAL A 1 78 ? -6.185 0.063 -0.530 1.00 96.00 78 VAL A CA 1
ATOM 592 C C . VAL A 1 78 ? -5.696 0.964 0.606 1.00 96.00 78 VAL A C 1
ATOM 594 O O . VAL A 1 78 ? -6.077 0.767 1.761 1.00 96.00 78 VAL A O 1
ATOM 597 N N . ARG A 1 79 ? -4.870 1.967 0.297 1.00 94.50 79 ARG A N 1
ATOM 598 C CA . ARG A 1 79 ? -4.390 2.942 1.280 1.00 94.50 79 ARG A CA 1
ATOM 599 C C . ARG A 1 79 ? -5.548 3.741 1.881 1.00 94.50 79 ARG A C 1
ATOM 601 O O . ARG A 1 79 ? -5.595 3.868 3.100 1.00 94.50 79 ARG A O 1
ATOM 608 N N . ALA A 1 80 ? -6.472 4.239 1.062 1.00 96.19 80 ALA A N 1
ATOM 609 C CA . ALA A 1 80 ? -7.647 4.975 1.527 1.00 96.19 80 ALA A CA 1
ATOM 610 C C . ALA A 1 80 ? -8.501 4.121 2.474 1.00 96.19 80 ALA A C 1
ATOM 612 O O . ALA A 1 80 ? -8.840 4.563 3.570 1.00 96.19 80 ALA A O 1
ATOM 613 N N . ARG A 1 81 ? -8.749 2.859 2.107 1.00 96.44 81 ARG A N 1
ATOM 614 C CA . ARG A 1 81 ? -9.465 1.904 2.960 1.00 96.44 81 ARG A CA 1
ATOM 615 C C . ARG A 1 81 ? -8.772 1.681 4.307 1.00 96.44 81 ARG A C 1
ATOM 617 O O . ARG A 1 81 ? -9.430 1.713 5.341 1.00 96.44 81 ARG A O 1
ATOM 624 N N . LEU A 1 82 ? -7.451 1.479 4.309 1.00 94.94 82 LEU A N 1
ATOM 625 C CA . LEU A 1 82 ? -6.680 1.296 5.545 1.00 94.94 82 LEU A CA 1
ATOM 626 C C . LEU A 1 82 ? -6.732 2.527 6.458 1.00 94.94 82 LEU A C 1
ATOM 628 O O . LEU A 1 82 ? -6.733 2.363 7.676 1.00 94.94 82 LEU A O 1
ATOM 632 N N . HIS A 1 83 ? -6.749 3.735 5.889 1.00 95.06 83 HIS A N 1
ATOM 633 C CA . HIS A 1 83 ? -6.915 4.965 6.664 1.00 95.06 83 HIS A CA 1
ATOM 634 C C . HIS A 1 83 ? -8.312 5.045 7.277 1.00 95.06 83 HIS A C 1
ATOM 636 O O . HIS A 1 83 ? -8.414 5.144 8.494 1.00 95.06 83 HIS A O 1
ATOM 642 N N . ALA A 1 84 ? -9.362 4.861 6.474 1.00 97.62 84 ALA A N 1
ATOM 643 C CA . ALA A 1 84 ? -10.738 4.885 6.966 1.00 97.62 84 ALA A CA 1
ATOM 644 C C . ALA A 1 84 ? -10.969 3.872 8.104 1.00 97.62 84 ALA A C 1
ATOM 646 O O . ALA A 1 84 ? -11.550 4.198 9.136 1.00 97.62 84 ALA A O 1
ATOM 647 N N . GLU A 1 85 ? -10.464 2.643 7.966 1.00 96.94 85 GLU A N 1
ATOM 648 C CA . GLU A 1 85 ? -10.564 1.623 9.018 1.00 96.94 85 GLU A CA 1
ATOM 649 C C . GLU A 1 85 ? -9.773 1.993 10.283 1.00 96.94 85 GLU A C 1
ATOM 651 O O . GLU A 1 85 ? -10.207 1.683 11.398 1.00 96.94 85 GLU A O 1
ATOM 656 N N . ALA A 1 86 ? -8.617 2.646 10.131 1.00 95.44 86 ALA A N 1
ATOM 657 C CA . ALA A 1 86 ? -7.813 3.110 11.255 1.00 95.44 86 ALA A CA 1
ATOM 658 C C . ALA A 1 86 ? -8.504 4.244 12.023 1.00 95.44 86 ALA A C 1
ATOM 660 O O . ALA A 1 86 ? -8.479 4.213 13.258 1.00 95.44 86 ALA A O 1
ATOM 661 N N . ASP A 1 87 ? -9.141 5.171 11.309 1.00 97.88 87 ASP A N 1
ATOM 662 C CA . ASP A 1 87 ? -9.891 6.295 11.876 1.00 97.88 87 ASP A CA 1
ATOM 663 C C . ASP A 1 87 ? -11.106 5.779 12.655 1.00 97.88 87 ASP A C 1
ATOM 665 O O . ASP A 1 87 ? -11.210 6.008 13.860 1.00 97.88 87 ASP A O 1
ATOM 669 N N . ILE A 1 88 ? -11.914 4.906 12.041 1.00 97.88 88 ILE A N 1
ATOM 670 C CA . ILE A 1 88 ? -13.035 4.230 12.716 1.00 97.88 88 ILE A CA 1
ATOM 671 C C . ILE A 1 88 ? -12.562 3.494 13.982 1.00 97.88 88 ILE A C 1
ATOM 673 O O . ILE A 1 88 ? -13.220 3.501 15.026 1.00 97.88 88 ILE A O 1
ATOM 677 N N . ALA A 1 89 ? -11.415 2.811 13.918 1.00 97.38 89 ALA A N 1
ATOM 678 C CA . ALA A 1 89 ? -10.867 2.128 15.083 1.00 97.38 89 ALA A CA 1
ATOM 679 C C . ALA A 1 89 ? -10.366 3.108 16.159 1.00 97.38 89 ALA A C 1
ATOM 681 O O . ALA A 1 89 ? -10.396 2.768 17.345 1.00 97.38 89 ALA A O 1
ATOM 682 N N . ALA A 1 90 ? -9.868 4.287 15.779 1.00 97.19 90 ALA A N 1
ATOM 683 C CA . ALA A 1 90 ? -9.452 5.334 16.706 1.00 97.19 90 ALA A CA 1
ATOM 684 C C . ALA A 1 90 ? -10.652 5.926 17.451 1.00 97.19 90 ALA A C 1
ATOM 686 O O . ALA A 1 90 ? -10.589 6.007 18.683 1.00 97.19 90 ALA A O 1
ATOM 687 N N . ASP A 1 91 ? -11.744 6.197 16.743 1.00 97.50 91 ASP A N 1
ATOM 688 C CA . ASP A 1 91 ? -12.990 6.715 17.316 1.00 97.50 91 ASP A CA 1
ATOM 689 C C . ASP A 1 91 ? -13.570 5.740 18.339 1.00 97.50 91 ASP A C 1
ATOM 691 O O . ASP A 1 91 ? -13.724 6.080 19.513 1.00 97.50 91 ASP A O 1
ATOM 695 N N . ARG A 1 92 ? -13.707 4.462 17.964 1.00 96.81 92 ARG A N 1
ATOM 696 C CA . ARG A 1 92 ? -14.162 3.406 18.890 1.00 96.81 92 ARG A CA 1
ATOM 697 C C . ARG A 1 92 ? -13.267 3.259 20.122 1.00 96.81 92 ARG A C 1
ATOM 699 O O . ARG A 1 92 ? -13.731 2.898 21.201 1.00 96.81 92 ARG A O 1
ATOM 706 N N . ARG A 1 93 ? -11.949 3.473 19.989 1.00 96.12 93 ARG A N 1
ATOM 707 C CA . ARG A 1 93 ? -11.036 3.466 21.150 1.00 96.12 93 ARG A CA 1
ATOM 708 C C . ARG A 1 93 ? -11.253 4.696 22.029 1.00 96.12 93 ARG A C 1
ATOM 710 O O . ARG A 1 93 ? -11.112 4.577 23.243 1.00 96.12 93 ARG A O 1
ATOM 717 N N . ALA A 1 94 ? -11.545 5.853 21.444 1.00 95.44 94 ALA A N 1
ATOM 718 C CA . ALA A 1 94 ? -11.835 7.071 22.188 1.00 95.44 94 ALA A CA 1
ATOM 719 C C . ALA A 1 94 ? -13.149 6.952 22.969 1.00 95.44 94 ALA A C 1
ATOM 721 O O . ALA A 1 94 ? -13.154 7.267 24.157 1.00 95.44 94 ALA A O 1
ATOM 722 N N . GLU A 1 95 ? -14.203 6.419 22.351 1.00 94.62 95 GLU A N 1
ATOM 723 C CA . GLU A 1 95 ? -15.492 6.131 22.999 1.00 94.62 95 GLU A CA 1
ATOM 724 C C . GLU A 1 95 ? -15.315 5.213 24.207 1.00 94.62 95 GLU A C 1
ATOM 726 O O . GLU A 1 95 ? -15.642 5.600 25.326 1.00 94.62 95 GLU A O 1
ATOM 731 N N . ARG A 1 96 ? -14.657 4.059 24.028 1.00 93.62 96 ARG A N 1
ATOM 732 C CA . ARG A 1 96 ? -14.377 3.142 25.146 1.00 93.62 96 ARG A CA 1
ATOM 733 C C . ARG A 1 96 ? -13.587 3.799 26.278 1.00 93.62 96 ARG A C 1
ATOM 735 O O . ARG A 1 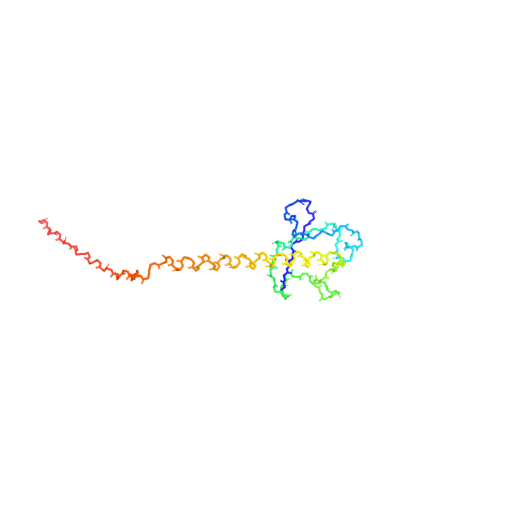96 ? -13.826 3.504 27.443 1.00 93.62 96 ARG A O 1
ATOM 742 N N . ARG A 1 97 ? -12.630 4.683 25.965 1.00 92.94 97 ARG A N 1
ATOM 743 C CA . ARG A 1 97 ? -11.884 5.423 26.999 1.00 92.94 97 ARG A CA 1
ATOM 744 C C . ARG A 1 97 ? -12.781 6.394 27.768 1.00 92.94 97 ARG A C 1
ATOM 746 O O . ARG A 1 97 ? -12.590 6.515 28.974 1.00 92.94 97 ARG A O 1
ATOM 753 N N . ARG A 1 98 ? -13.728 7.059 27.096 1.00 91.69 98 ARG A N 1
ATOM 754 C CA . ARG A 1 98 ? -14.715 7.946 27.736 1.00 91.69 98 ARG A CA 1
ATOM 755 C C . ARG A 1 98 ? -15.646 7.151 28.644 1.00 91.69 98 ARG A C 1
ATOM 757 O O . ARG A 1 98 ? -15.728 7.468 29.818 1.00 91.69 98 ARG A O 1
ATOM 764 N N . GLU A 1 99 ? -16.202 6.041 28.162 1.00 90.81 99 GLU A N 1
ATOM 765 C CA . GLU A 1 99 ? -17.055 5.161 28.975 1.00 90.81 99 GLU A CA 1
ATOM 766 C C . GLU A 1 99 ? -16.346 4.650 30.239 1.00 90.81 99 GLU A C 1
ATOM 768 O O . GLU A 1 99 ? -16.933 4.615 31.319 1.00 90.81 99 GLU A O 1
ATOM 773 N N . ILE A 1 100 ? -15.071 4.256 30.130 1.00 88.56 100 ILE A N 1
ATOM 774 C CA . ILE A 1 100 ? -14.271 3.825 31.287 1.00 88.56 100 ILE A CA 1
ATOM 775 C C . ILE A 1 100 ? -14.021 4.991 32.252 1.00 88.56 100 ILE A C 1
ATOM 777 O O . ILE A 1 100 ? -14.056 4.788 33.466 1.00 88.56 100 ILE A O 1
ATOM 781 N N . ALA A 1 101 ? -13.753 6.192 31.734 1.00 86.94 101 ALA A N 1
ATOM 782 C CA . ALA A 1 101 ? -13.564 7.382 32.558 1.00 86.94 101 ALA A CA 1
ATOM 783 C C . ALA A 1 101 ? -14.853 7.763 33.303 1.00 86.94 101 ALA A C 1
ATOM 785 O O . ALA A 1 101 ? -14.791 8.015 34.504 1.00 86.94 101 ALA A O 1
ATOM 786 N N . ASP A 1 102 ? -16.003 7.706 32.630 1.00 85.19 102 ASP A N 1
ATOM 787 C CA . ASP A 1 102 ? -17.318 8.021 33.201 1.00 85.19 102 ASP A CA 1
ATOM 788 C C . ASP A 1 102 ? -17.758 6.987 34.247 1.00 85.19 102 ASP A C 1
ATOM 790 O O . ASP A 1 102 ? -18.369 7.331 35.257 1.00 85.19 102 ASP A O 1
ATOM 794 N N . ARG A 1 103 ? -17.403 5.708 34.056 1.00 77.88 103 ARG A N 1
ATOM 795 C CA . ARG A 1 103 ? -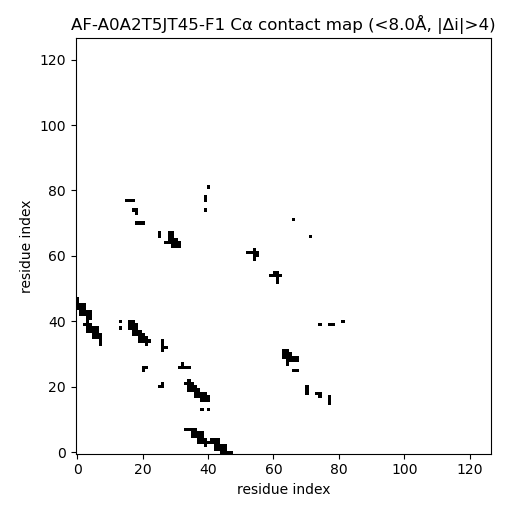17.647 4.638 35.042 1.00 77.88 103 ARG A CA 1
ATOM 796 C C . ARG A 1 103 ? -16.717 4.700 36.253 1.00 77.88 103 ARG A C 1
ATOM 798 O O . ARG A 1 103 ? -16.923 3.951 37.210 1.00 77.88 103 ARG A O 1
ATOM 805 N N . ARG A 1 104 ? -15.677 5.539 36.234 1.00 65.44 104 ARG A N 1
ATOM 806 C CA . ARG A 1 104 ? -14.769 5.690 37.372 1.00 65.44 104 ARG A CA 1
ATOM 807 C C . ARG A 1 104 ? -15.501 6.495 38.455 1.00 65.44 104 ARG A C 1
ATOM 809 O O . ARG A 1 104 ? -15.847 7.647 38.207 1.00 65.44 104 ARG A O 1
ATOM 816 N N . PRO A 1 105 ? -15.755 5.932 39.652 1.00 62.34 105 PRO A N 1
ATOM 817 C CA . PRO A 1 105 ? -16.514 6.640 40.674 1.00 62.34 105 PRO A CA 1
ATOM 818 C C . PRO A 1 105 ? -15.787 7.934 41.054 1.00 62.34 105 PRO A C 1
ATOM 820 O O . PRO A 1 105 ? -14.622 7.897 41.458 1.00 62.34 105 PRO A O 1
ATOM 823 N N . GLN A 1 106 ? -16.488 9.068 40.965 1.00 58.28 106 GLN A N 1
ATOM 824 C CA . GLN A 1 106 ? -15.986 10.423 41.251 1.00 58.28 106 GLN A CA 1
ATOM 825 C C . GLN A 1 106 ? -15.561 10.652 42.724 1.00 58.28 106 GLN A C 1
ATOM 827 O O . GLN A 1 106 ? -15.303 11.780 43.129 1.00 58.28 106 GLN A O 1
ATOM 832 N N . GLY A 1 107 ? -15.458 9.601 43.543 1.00 53.31 107 GLY A N 1
ATOM 833 C CA . GLY A 1 107 ? -15.232 9.695 44.989 1.00 53.31 107 GLY A CA 1
ATOM 834 C C . GLY A 1 107 ? -14.139 8.795 45.561 1.00 53.31 107 GLY A C 1
ATOM 835 O O . GLY A 1 107 ? -13.921 8.829 46.772 1.00 53.31 107 GLY A O 1
ATOM 836 N N . ALA A 1 108 ? -13.423 8.007 44.752 1.00 57.12 108 ALA A N 1
ATOM 837 C CA . ALA A 1 108 ? -12.305 7.213 45.260 1.00 57.12 108 ALA A CA 1
ATOM 838 C C . ALA A 1 108 ? -11.088 8.120 45.513 1.00 57.12 108 ALA A C 1
ATOM 840 O O . ALA A 1 108 ? -10.138 8.155 44.730 1.00 57.12 108 ALA A O 1
ATOM 841 N N . ARG A 1 109 ? -11.121 8.877 46.621 1.00 59.03 109 ARG A N 1
ATOM 842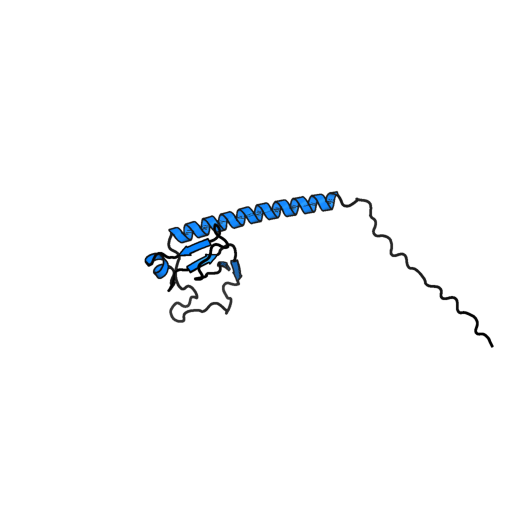 C CA . ARG A 1 109 ? -9.904 9.430 47.228 1.00 59.03 109 ARG A CA 1
ATOM 843 C C . ARG A 1 109 ? -8.892 8.281 47.305 1.00 59.03 109 ARG A C 1
ATOM 845 O O . ARG A 1 109 ? -9.272 7.223 47.813 1.00 59.03 109 ARG A O 1
ATOM 852 N N . PRO A 1 110 ? -7.646 8.442 46.820 1.00 56.28 110 PRO A N 1
ATOM 853 C CA . PRO A 1 110 ? -6.628 7.435 47.072 1.00 56.28 110 PRO A CA 1
ATOM 854 C C . PRO A 1 110 ? -6.602 7.212 48.582 1.00 56.28 110 PRO A C 1
ATOM 856 O O . PRO A 1 110 ? -6.518 8.180 49.345 1.00 56.28 110 PRO A O 1
ATOM 859 N N . ALA A 1 111 ? -6.795 5.960 49.008 1.00 64.12 111 ALA A N 1
ATOM 860 C CA . ALA A 1 111 ? -6.702 5.602 50.412 1.00 64.12 111 ALA A CA 1
ATOM 861 C C . ALA A 1 111 ? -5.381 6.183 50.915 1.00 64.12 111 ALA A C 1
ATOM 863 O O . ALA A 1 111 ? -4.324 5.892 50.349 1.00 64.12 111 ALA A O 1
ATOM 864 N N . ARG A 1 112 ? -5.455 7.082 51.906 1.00 62.69 112 ARG A N 1
ATOM 865 C CA . ARG A 1 112 ? -4.264 7.592 52.591 1.00 62.69 112 ARG A CA 1
ATOM 866 C C . ARG A 1 112 ? -3.389 6.374 52.898 1.00 62.69 112 ARG A C 1
ATOM 868 O O . ARG A 1 112 ? -3.959 5.385 53.367 1.00 62.69 112 ARG A O 1
ATOM 875 N N . PRO A 1 113 ? -2.075 6.393 52.623 1.00 61.84 113 PRO A N 1
ATOM 876 C CA . PRO A 1 113 ? -1.229 5.273 53.000 1.00 61.84 113 PRO A CA 1
ATOM 877 C C . PRO A 1 113 ? -1.372 5.105 54.513 1.00 61.84 113 PRO A C 1
ATOM 879 O O . PRO A 1 113 ? -0.951 5.969 55.280 1.00 61.84 113 PRO A O 1
ATOM 882 N N . PHE A 1 114 ? -2.065 4.053 54.948 1.00 59.91 114 PHE A N 1
ATOM 883 C CA . PHE A 1 114 ? -2.144 3.736 56.361 1.00 59.91 114 PHE A CA 1
ATOM 884 C C . PHE A 1 114 ? -0.800 3.106 56.711 1.00 59.91 114 PHE A C 1
ATOM 886 O O . PHE A 1 114 ? -0.436 2.037 56.224 1.00 59.91 114 PHE A O 1
ATOM 893 N N . VAL A 1 115 ? -0.004 3.839 57.481 1.00 70.69 115 VAL A N 1
ATOM 894 C CA . VAL A 1 115 ? 1.256 3.336 58.016 1.00 70.69 115 VAL A CA 1
ATOM 895 C C . VAL A 1 115 ? 0.897 2.372 59.140 1.00 70.69 115 VAL A C 1
ATOM 897 O O . VAL A 1 115 ? 0.263 2.766 60.116 1.00 70.69 115 VAL A O 1
ATOM 900 N N . VAL A 1 116 ? 1.266 1.101 58.990 1.00 68.62 116 VAL A N 1
ATOM 901 C CA . VAL A 1 116 ? 1.149 0.111 60.064 1.00 68.62 116 VAL A CA 1
ATOM 902 C C . VAL A 1 116 ? 2.489 0.063 60.785 1.00 68.62 116 VAL A C 1
ATOM 904 O O . VAL A 1 116 ? 3.467 -0.460 60.252 1.00 68.62 116 VAL A O 1
ATOM 907 N N . GLU A 1 117 ? 2.553 0.621 61.990 1.00 62.28 117 GLU A N 1
ATOM 908 C CA . GLU A 1 117 ? 3.728 0.490 62.847 1.00 62.28 117 GLU A CA 1
ATOM 909 C C . GLU A 1 117 ? 3.679 -0.882 63.540 1.00 62.28 117 GLU A C 1
ATOM 911 O O . GLU A 1 117 ? 2.833 -1.151 64.395 1.00 62.28 117 GLU A O 1
ATOM 916 N N . ILE A 1 118 ? 4.551 -1.805 63.124 1.00 64.88 118 ILE A N 1
ATOM 917 C CA . ILE A 1 118 ? 4.642 -3.139 63.730 1.00 64.88 118 ILE A CA 1
ATOM 918 C C . ILE A 1 118 ? 5.408 -3.011 65.050 1.00 64.88 118 ILE A C 1
ATOM 920 O O . ILE A 1 118 ? 6.633 -3.136 65.093 1.00 64.88 118 ILE A O 1
ATOM 924 N N . VAL A 1 119 ? 4.684 -2.795 66.149 1.00 59.50 119 VAL A N 1
ATOM 925 C CA . VAL A 1 119 ? 5.269 -2.813 67.496 1.00 59.50 119 VAL A CA 1
ATOM 926 C C . VAL A 1 119 ? 5.580 -4.261 67.881 1.00 59.50 119 VAL A C 1
ATOM 928 O O . VAL A 1 119 ? 4.726 -5.011 68.359 1.00 59.50 119 VAL A O 1
ATOM 931 N N . ARG A 1 120 ? 6.828 -4.687 67.667 1.00 53.03 120 ARG A N 1
ATOM 932 C CA . ARG A 1 120 ? 7.309 -5.989 68.148 1.00 53.03 120 ARG A CA 1
ATOM 933 C C . ARG A 1 120 ? 7.405 -5.957 69.674 1.00 53.03 120 ARG A C 1
ATOM 935 O O . ARG A 1 120 ? 8.333 -5.373 70.228 1.00 53.03 120 ARG A O 1
ATOM 942 N N . ARG A 1 121 ? 6.488 -6.638 70.370 1.00 58.59 121 ARG A N 1
ATOM 943 C CA . ARG A 1 121 ? 6.670 -6.945 71.797 1.00 58.59 121 ARG A CA 1
ATOM 944 C C . ARG A 1 121 ? 7.852 -7.901 71.951 1.00 58.59 121 ARG A C 1
ATOM 946 O O . ARG A 1 121 ? 7.772 -9.072 71.582 1.00 58.59 121 ARG A O 1
ATOM 953 N N . ARG A 1 122 ? 8.954 -7.391 72.501 1.00 59.12 122 ARG A N 1
ATOM 954 C CA . ARG A 1 122 ? 10.103 -8.193 72.929 1.00 59.12 122 ARG A CA 1
ATOM 955 C C . ARG A 1 122 ? 9.625 -9.110 74.061 1.00 59.12 122 ARG A C 1
ATOM 957 O O . ARG A 1 122 ? 9.194 -8.619 75.101 1.00 59.12 122 ARG A O 1
ATOM 964 N N . LYS A 1 123 ? 9.642 -10.431 73.849 1.00 59.25 123 LYS A N 1
ATOM 965 C CA . LYS A 1 123 ? 9.450 -11.392 74.946 1.00 59.25 123 LYS A CA 1
ATOM 966 C C . LYS A 1 123 ? 10.608 -11.216 75.939 1.00 59.25 123 LYS A C 1
ATOM 968 O O . LYS A 1 123 ? 11.746 -11.093 75.478 1.00 59.25 123 LYS A O 1
ATOM 973 N N . PRO A 1 124 ? 10.354 -11.186 77.257 1.00 53.28 124 PRO A N 1
ATOM 974 C CA . PRO A 1 124 ? 11.436 -11.186 78.228 1.00 53.28 124 PRO A CA 1
ATOM 975 C C . PRO A 1 124 ? 12.202 -12.509 78.118 1.00 53.28 124 PRO A C 1
ATOM 977 O O . PRO A 1 124 ? 11.601 -13.572 77.943 1.00 53.28 124 PRO A O 1
ATOM 980 N N . ALA A 1 125 ? 13.530 -12.416 78.159 1.00 52.00 125 ALA A N 1
ATOM 981 C CA . ALA A 1 125 ? 14.417 -13.568 78.182 1.00 52.00 125 ALA A CA 1
ATOM 982 C C . ALA A 1 125 ? 14.158 -14.380 79.459 1.00 52.00 125 ALA A C 1
ATOM 984 O O . ALA A 1 125 ? 14.080 -13.818 80.552 1.00 52.00 125 ALA A O 1
ATOM 985 N N . ALA A 1 126 ? 13.996 -15.692 79.308 1.00 53.25 126 ALA A N 1
ATOM 986 C CA . ALA A 1 126 ? 13.952 -16.609 80.432 1.00 53.25 126 ALA A CA 1
ATOM 987 C C . ALA A 1 126 ? 15.381 -17.073 80.755 1.00 53.25 126 ALA A C 1
ATOM 989 O O . ALA A 1 126 ? 15.977 -17.750 79.924 1.00 53.25 126 ALA A O 1
ATOM 990 N N . ARG A 1 127 ? 15.807 -16.726 81.979 1.00 43.12 127 ARG A N 1
ATOM 991 C CA . ARG A 1 127 ? 16.952 -17.200 82.784 1.00 43.12 127 ARG A CA 1
ATOM 992 C C . ARG A 1 127 ? 18.362 -16.921 82.274 1.00 43.12 127 ARG A C 1
ATOM 994 O O . ARG A 1 127 ? 18.760 -17.478 81.235 1.00 43.12 127 ARG A O 1
#

Foldseek 3Di:
DKAFDKDQDDDDPQPVQKFWDAPPVQCVQQLHPHIIITRSVRMDDDDLPDPPQDQDPVNSDSRRHDGPPVSVVSNVVSVVVVVVVVVVVVVVVVVVVVVVVVPPPPPPDPPDPDDDDPPDDDDDDDD

pLDDT: mean 86.4, std 13.97, range [43.12, 97.88]

Sequence (127 aa):
MTLAYGTTVPGGRNRGYEVRVSDPLALAAAGLHRPTRFVAQRRITVSPDNPGFAVCRNLKSPRIGRLAKSEMDRLQAVRARLHAEADIAADRRAERRREIADRRPQGARPARPFVVEIVRRRKPAAR

Secondary struct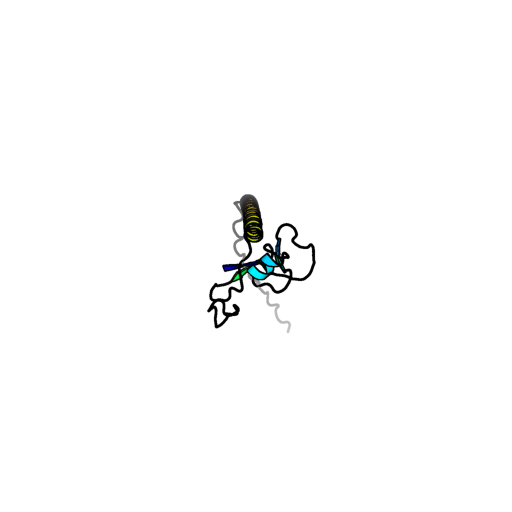ure (DSSP, 8-state):
-EEEEEE-S---TTTTSEEEE-SHHHHHHTT-SS-EEEEEEEEEE--TT-TTS--BTTTTBS------HHHHHHHHHHHHHHHHHHHHHHHHHHHHHHHHHHTS-TT-PPP-----------PPPP-